Protein AF-A0A818IPM2-F1 (afdb_monomer_lite)

Foldseek 3Di:
DDQCPDPVNVVCVVPDDDLVNDDLVVDQEDEQEFDCFQVLVPVPDDDPRPADTLQGPLLPSVSVLVSVLVSVVVVGDYHYAASSCSNQNPNDHPNARPQAAAEDDYHDPVNPVVNDPPVSCVVVVTDDPVVSSVVSRHPYDDDDPPPD

Radius of gyration: 16.66 Å; chains: 1; bounding box: 41×30×46 Å

Sequence (148 aa):
MNMKTHPLHQLLGAQLKKPDDVDPNKYVIIYYSGGHGAAVDFPKATGLQRGHGAAVDFPKATGLQRIGSSIYQNGGVIAAVCHGPAIFTNLKVNNELLIKRKKVRTFHTSGEKLLMPTDRLKEHNLPFMEDLLRGLGADWQVIALENL

Secondary structure (DSSP, 8-state):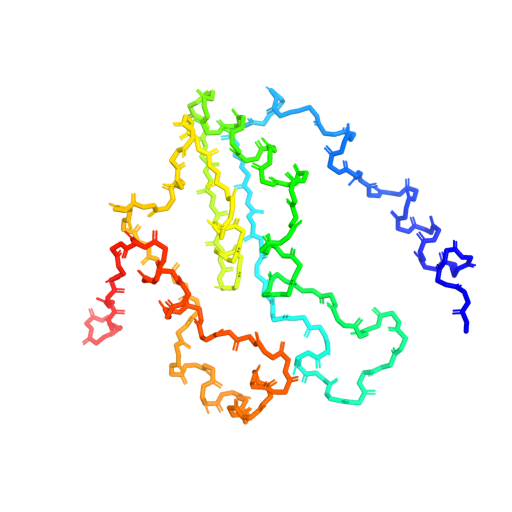
--GGG-HHHHHHHHHSPPGGG--GGG-SEEEE-----HHHH-TT--GGGSS-SHHHHGGG-HHHHHHHHHHHHTT-EEEE-TTGGGGGGT-EETTEETTTT-EE--S-HHHHHHHS-THHHHHTTPPPHHHHHHHTT-EE----STT-

Structure (mmCIF, N/CA/C/O backbone):
data_AF-A0A818IPM2-F1
#
_entry.id   AF-A0A818IPM2-F1
#
loop_
_atom_site.group_PDB
_atom_site.id
_atom_site.type_symbol
_atom_site.label_atom_id
_atom_site.label_alt_id
_atom_site.label_comp_id
_atom_site.label_asym_id
_atom_site.label_entity_id
_atom_site.label_seq_id
_atom_site.pdbx_PDB_ins_code
_atom_site.Cartn_x
_atom_site.Cartn_y
_atom_site.Cartn_z
_atom_site.occupancy
_atom_site.B_iso_or_equiv
_atom_site.auth_seq_id
_atom_site.auth_comp_id
_atom_site.auth_asym_id
_atom_site.auth_atom_id
_atom_site.pdbx_PDB_model_num
ATOM 1 N N . MET A 1 1 ? -2.468 -6.595 -29.739 1.00 61.38 1 MET A N 1
ATOM 2 C CA . MET A 1 1 ? -3.247 -7.680 -29.099 1.00 61.38 1 MET A CA 1
ATOM 3 C C . MET A 1 1 ? -4.282 -7.055 -28.172 1.00 61.38 1 MET A C 1
ATOM 5 O O . MET A 1 1 ? -3.910 -6.174 -27.407 1.00 61.38 1 MET A O 1
ATOM 9 N N . ASN A 1 2 ? -5.558 -7.440 -28.259 1.00 69.88 2 ASN A N 1
ATOM 10 C CA . ASN A 1 2 ? -6.595 -6.934 -27.351 1.00 69.88 2 ASN A CA 1
ATOM 11 C C . ASN A 1 2 ? -6.531 -7.711 -26.024 1.00 69.88 2 ASN A C 1
ATOM 13 O O . ASN A 1 2 ? -6.665 -8.933 -26.014 1.00 69.88 2 ASN A O 1
ATOM 17 N N . MET A 1 3 ? -6.300 -7.012 -24.908 1.00 67.06 3 MET A N 1
ATOM 18 C CA . MET A 1 3 ? -6.127 -7.656 -23.600 1.00 67.06 3 MET A CA 1
ATOM 19 C C . MET A 1 3 ? -7.424 -8.249 -23.047 1.00 67.06 3 MET A C 1
ATOM 21 O O . MET A 1 3 ? -7.374 -9.267 -22.367 1.00 67.06 3 MET A O 1
ATOM 25 N N . LY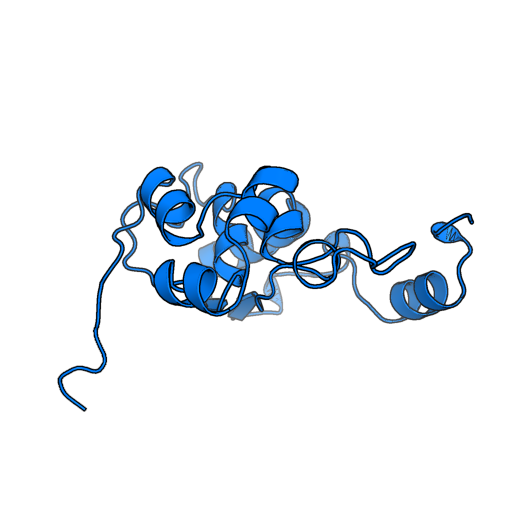S A 1 4 ? -8.588 -7.669 -23.372 1.00 68.31 4 LYS A N 1
ATOM 26 C CA . LYS A 1 4 ? -9.890 -8.152 -22.876 1.00 68.31 4 LYS A CA 1
ATOM 27 C C . LYS A 1 4 ? -10.265 -9.521 -23.448 1.00 68.31 4 LYS A C 1
ATOM 29 O O . LYS A 1 4 ? -11.021 -10.266 -22.836 1.00 68.31 4 LYS A O 1
ATOM 34 N N . THR A 1 5 ? -9.726 -9.853 -24.617 1.00 78.62 5 THR A N 1
ATOM 35 C CA . THR A 1 5 ? -9.954 -11.128 -25.306 1.00 78.62 5 THR A CA 1
ATOM 36 C C . THR A 1 5 ? -8.818 -12.130 -25.090 1.00 78.62 5 THR A C 1
ATOM 38 O O . THR A 1 5 ? -8.835 -13.199 -25.687 1.00 78.62 5 THR A O 1
ATOM 41 N N . HIS A 1 6 ? -7.801 -11.799 -24.286 1.00 82.94 6 HIS A N 1
ATOM 42 C CA . HIS A 1 6 ? -6.686 -12.709 -24.036 1.00 82.94 6 HIS A CA 1
ATOM 43 C C . HIS A 1 6 ? -7.137 -13.875 -23.131 1.00 82.94 6 HIS A C 1
ATOM 45 O O . HIS A 1 6 ? -7.709 -13.602 -22.073 1.00 82.94 6 HIS A O 1
ATOM 51 N N . PRO A 1 7 ? -6.822 -15.149 -23.449 1.00 82.88 7 PRO A N 1
ATOM 52 C CA . PRO A 1 7 ? -7.267 -16.306 -22.661 1.00 82.88 7 PRO A CA 1
ATOM 53 C C . PRO A 1 7 ? -6.917 -16.218 -21.170 1.00 82.88 7 PRO A C 1
ATOM 55 O O . PRO A 1 7 ? -7.768 -16.450 -20.320 1.00 82.88 7 PRO A O 1
ATOM 58 N N . LEU A 1 8 ? -5.694 -15.782 -20.836 1.00 79.81 8 LEU A N 1
ATOM 59 C CA . LEU A 1 8 ? -5.302 -15.526 -19.442 1.00 79.81 8 LEU A CA 1
ATOM 60 C C . LEU A 1 8 ? -6.187 -14.476 -18.746 1.00 79.81 8 LEU A C 1
ATOM 62 O O . LEU A 1 8 ? -6.572 -14.673 -17.601 1.00 79.81 8 LEU A O 1
ATOM 66 N N . HIS A 1 9 ? -6.527 -13.371 -19.418 1.00 78.50 9 HIS A N 1
ATOM 67 C CA . HIS A 1 9 ? -7.373 -12.331 -18.827 1.00 78.50 9 HIS A CA 1
ATOM 68 C C . HIS A 1 9 ? -8.798 -12.842 -18.581 1.00 78.50 9 HIS A C 1
ATOM 70 O O . HIS A 1 9 ? -9.382 -12.542 -17.544 1.00 78.50 9 HIS A O 1
ATOM 76 N N . GLN A 1 10 ? -9.334 -13.655 -19.495 1.00 81.12 10 GLN A N 1
ATOM 77 C CA . GLN A 1 10 ? -10.640 -14.296 -19.325 1.00 81.12 10 GLN A CA 1
ATOM 78 C C . GLN A 1 10 ? -10.628 -15.316 -18.179 1.00 81.12 10 GLN A C 1
ATOM 80 O O . GLN A 1 10 ? -11.536 -15.308 -17.352 1.00 81.12 10 GLN A O 1
ATOM 85 N N . LEU A 1 11 ? -9.577 -16.138 -18.085 1.00 83.25 11 LEU A N 1
ATOM 86 C CA . LEU A 1 11 ? -9.411 -17.118 -17.011 1.00 83.25 11 LEU A CA 1
ATOM 87 C C . LEU A 1 11 ? -9.321 -16.440 -15.637 1.00 83.25 11 LEU A C 1
ATOM 89 O O . LEU A 1 11 ? -10.054 -16.802 -14.721 1.00 83.25 11 LEU A O 1
ATOM 93 N N . LEU A 1 12 ? -8.459 -15.427 -15.503 1.00 81.25 12 LEU A N 1
ATOM 94 C CA . LEU A 1 12 ? -8.309 -14.674 -14.258 1.00 81.25 12 LEU A CA 1
ATOM 95 C C . LEU A 1 12 ? -9.591 -13.913 -13.907 1.00 81.25 12 LEU A C 1
ATOM 97 O O . LEU A 1 12 ? -10.007 -13.926 -12.754 1.00 81.25 12 LEU A O 1
ATOM 101 N N . GLY A 1 13 ? -10.254 -13.301 -14.892 1.00 77.25 13 GLY A N 1
ATOM 102 C CA . GLY A 1 13 ? -11.515 -12.586 -14.688 1.00 77.25 13 GLY A CA 1
ATOM 103 C C . GLY A 1 13 ? -12.679 -13.477 -14.242 1.00 77.25 13 GLY A C 1
ATOM 104 O O . GLY A 1 13 ? -13.621 -12.965 -13.647 1.00 77.25 13 GLY A O 1
ATOM 105 N N . ALA A 1 14 ? -12.614 -14.786 -14.499 1.00 80.56 14 ALA A N 1
ATOM 106 C CA . ALA A 1 14 ? -13.611 -15.752 -14.040 1.00 80.56 14 ALA A CA 1
ATOM 107 C C . ALA A 1 14 ? -13.350 -16.271 -12.614 1.00 80.56 14 ALA A C 1
ATOM 109 O O . ALA A 1 14 ? -14.259 -16.804 -11.984 1.00 80.56 14 ALA A O 1
ATOM 110 N N . GLN A 1 15 ? -12.117 -16.148 -12.111 1.00 84.88 15 GLN A N 1
ATOM 111 C CA . GLN A 1 15 ? -11.694 -16.742 -10.835 1.00 84.88 15 GLN A CA 1
ATOM 112 C C . GLN A 1 15 ? -11.393 -15.705 -9.748 1.00 84.88 15 GLN A C 1
ATOM 114 O O . GLN A 1 15 ? -11.503 -16.002 -8.560 1.00 84.88 15 GLN A O 1
ATOM 119 N N . LEU A 1 16 ? -11.006 -14.489 -10.137 1.00 86.25 16 LEU A N 1
ATOM 120 C CA . LEU A 1 16 ? -10.670 -13.412 -9.216 1.00 86.25 16 LEU A CA 1
ATOM 121 C C . LEU A 1 16 ? -11.868 -12.493 -9.001 1.00 86.25 16 LEU A C 1
ATOM 123 O O . LEU A 1 16 ? -12.529 -12.065 -9.946 1.00 86.25 16 LEU A O 1
ATOM 127 N N . LYS A 1 17 ? -12.097 -12.128 -7.740 1.00 89.06 17 LYS A N 1
ATOM 128 C CA . LYS A 1 17 ? -13.066 -11.090 -7.392 1.00 89.06 17 LYS A CA 1
ATOM 129 C C . LYS A 1 17 ? -12.536 -9.726 -7.803 1.00 89.06 17 LYS A C 1
ATOM 131 O O . LYS A 1 17 ? -11.388 -9.387 -7.502 1.00 89.06 17 LYS A O 1
ATOM 136 N N . LYS A 1 18 ? -13.386 -8.912 -8.424 1.00 90.56 18 LYS A N 1
ATOM 137 C CA . LYS A 1 18 ? -13.127 -7.476 -8.531 1.00 90.56 18 LYS A CA 1
ATOM 138 C C . LYS A 1 18 ? -13.382 -6.836 -7.167 1.00 90.56 18 LYS A C 1
ATOM 140 O O . LYS A 1 18 ? -14.131 -7.394 -6.366 1.00 90.56 18 LYS A O 1
ATOM 145 N N . PRO A 1 19 ? -12.829 -5.643 -6.894 1.00 92.38 19 PRO A N 1
ATOM 146 C CA . PRO A 1 19 ? -13.115 -4.944 -5.646 1.00 92.38 19 PRO A CA 1
ATOM 147 C C . PRO A 1 19 ? -14.616 -4.733 -5.382 1.00 92.38 19 PRO A C 1
ATOM 149 O O . PRO A 1 19 ? -15.038 -4.764 -4.233 1.00 92.38 19 PRO A O 1
ATOM 152 N N . ASP A 1 20 ? -15.427 -4.555 -6.427 1.00 93.94 20 ASP A N 1
ATOM 153 C CA . ASP A 1 20 ? -16.880 -4.383 -6.286 1.00 93.94 20 ASP A CA 1
ATOM 154 C C . ASP A 1 20 ? -17.617 -5.681 -5.894 1.00 93.94 20 ASP A C 1
ATOM 156 O O . ASP A 1 20 ? -18.721 -5.612 -5.365 1.00 93.94 20 ASP A O 1
ATOM 160 N N . ASP A 1 21 ? -16.997 -6.854 -6.076 1.00 94.56 21 ASP A N 1
ATOM 161 C CA . ASP A 1 21 ? -17.569 -8.161 -5.710 1.00 94.56 21 ASP A CA 1
ATOM 162 C C . ASP A 1 21 ? -17.241 -8.568 -4.253 1.00 94.56 21 ASP A C 1
ATOM 164 O O . ASP A 1 21 ? -17.581 -9.668 -3.797 1.00 94.56 21 ASP A O 1
ATOM 168 N N . VAL A 1 22 ? -16.506 -7.723 -3.520 1.00 94.69 22 VAL A N 1
ATOM 169 C CA . VAL A 1 22 ? -16.036 -7.996 -2.157 1.00 94.69 22 VAL A CA 1
ATOM 170 C C . VAL A 1 22 ? -16.903 -7.250 -1.149 1.00 94.69 22 VAL A C 1
ATOM 172 O O . VAL A 1 22 ? -16.927 -6.025 -1.119 1.00 94.69 22 VAL A O 1
ATOM 175 N N . ASP A 1 23 ? -17.559 -8.003 -0.267 1.00 96.75 23 ASP A N 1
ATOM 176 C CA . ASP A 1 23 ? -18.225 -7.460 0.919 1.00 96.75 23 ASP A CA 1
ATOM 177 C C . ASP A 1 23 ? -17.203 -7.317 2.064 1.00 96.75 23 ASP A C 1
ATOM 179 O O . ASP A 1 23 ? -16.762 -8.341 2.602 1.00 96.75 23 ASP A O 1
ATOM 183 N N . PRO A 1 24 ? -16.803 -6.088 2.445 1.00 96.44 24 PRO A N 1
ATOM 184 C CA . PRO A 1 24 ? -15.791 -5.866 3.474 1.00 96.44 24 PRO A CA 1
ATOM 185 C C . PRO A 1 24 ? -16.229 -6.353 4.861 1.00 96.44 24 PRO A C 1
ATOM 187 O O . PRO A 1 24 ? -15.370 -6.695 5.667 1.00 96.44 24 PRO A O 1
ATOM 190 N N . ASN A 1 25 ? -17.534 -6.468 5.138 1.00 96.62 25 ASN A N 1
ATOM 191 C CA . ASN A 1 25 ? -18.032 -6.907 6.448 1.00 96.62 25 ASN A CA 1
ATOM 192 C C . ASN A 1 25 ? -17.741 -8.386 6.738 1.00 96.62 25 ASN A C 1
ATOM 194 O O . ASN A 1 25 ? -17.855 -8.832 7.877 1.00 96.62 25 ASN A O 1
ATOM 198 N N . LYS A 1 26 ? -17.347 -9.157 5.719 1.00 97.75 26 LYS A N 1
ATOM 199 C CA . LYS A 1 26 ? -16.949 -10.565 5.862 1.00 97.75 26 LYS A CA 1
ATOM 200 C C . LYS A 1 26 ? -15.496 -10.742 6.300 1.00 97.75 26 LYS A C 1
ATOM 202 O O . LYS A 1 26 ? -15.063 -11.875 6.497 1.00 97.75 26 LYS A O 1
ATOM 207 N N . TYR A 1 27 ? -14.738 -9.654 6.423 1.00 97.12 27 TYR A N 1
ATOM 208 C CA . TYR A 1 27 ? -13.307 -9.691 6.687 1.00 97.12 27 TYR A CA 1
ATOM 209 C C . TYR A 1 27 ? -12.957 -8.811 7.883 1.00 97.12 27 TYR A C 1
ATOM 211 O O . TYR A 1 27 ? -13.388 -7.669 7.989 1.00 97.12 27 TYR A O 1
ATOM 219 N N . VAL A 1 28 ? -12.110 -9.338 8.762 1.00 97.56 28 VAL A N 1
ATOM 220 C CA . VAL A 1 28 ? -11.526 -8.588 9.888 1.00 97.56 28 VAL A CA 1
ATOM 221 C C . VAL A 1 28 ? -10.100 -8.122 9.597 1.00 97.56 28 VAL A C 1
ATOM 223 O O . VAL A 1 28 ? -9.539 -7.327 10.346 1.00 97.56 28 VAL A O 1
ATOM 226 N N . ILE A 1 29 ? -9.495 -8.612 8.512 1.00 97.00 29 ILE A N 1
ATOM 227 C CA . ILE A 1 29 ? -8.138 -8.270 8.083 1.00 97.00 29 ILE A CA 1
ATOM 228 C C . ILE A 1 29 ? -8.127 -8.095 6.565 1.00 97.00 29 ILE A C 1
ATOM 230 O O . ILE A 1 29 ? -8.707 -8.905 5.841 1.00 97.00 29 ILE A O 1
ATOM 234 N N . ILE A 1 30 ? -7.399 -7.086 6.088 1.00 96.44 30 ILE A N 1
ATOM 235 C CA . ILE A 1 30 ? -6.925 -7.006 4.703 1.00 96.44 30 ILE A CA 1
ATOM 236 C C . ILE A 1 30 ? -5.398 -6.953 4.677 1.00 96.44 30 ILE A C 1
ATOM 238 O O . ILE A 1 30 ? -4.769 -6.216 5.440 1.00 96.44 30 ILE A O 1
ATOM 242 N N . TYR A 1 31 ? -4.804 -7.754 3.793 1.00 96.19 31 TYR A N 1
ATOM 243 C CA . TYR A 1 31 ? -3.361 -7.852 3.618 1.00 96.19 31 TYR A CA 1
ATOM 244 C C . TYR A 1 31 ? -2.971 -7.413 2.205 1.00 96.19 31 TYR A C 1
ATOM 246 O O . TYR A 1 31 ? -3.288 -8.086 1.225 1.00 96.19 31 TYR A O 1
ATOM 254 N N . TYR A 1 32 ? -2.270 -6.288 2.100 1.00 93.69 32 TYR A N 1
ATOM 255 C CA . TYR A 1 32 ? -1.756 -5.759 0.842 1.00 93.69 32 TYR A CA 1
ATOM 256 C C . TYR A 1 32 ? -0.342 -6.291 0.586 1.00 93.69 32 TYR A C 1
ATOM 258 O O . TYR A 1 32 ? 0.648 -5.792 1.130 1.00 93.69 32 TYR A O 1
ATOM 266 N N . SER A 1 33 ? -0.245 -7.319 -0.255 1.00 90.81 33 SER A N 1
ATOM 267 C CA . SER A 1 33 ? 1.036 -7.841 -0.734 1.00 90.81 33 SER A CA 1
ATOM 268 C C . SER A 1 33 ? 1.744 -6.826 -1.635 1.00 90.81 33 SER A C 1
ATOM 270 O O . SER A 1 33 ? 1.101 -6.148 -2.434 1.00 90.81 33 SER A O 1
ATOM 272 N N . GLY A 1 34 ? 3.067 -6.729 -1.512 1.00 86.25 34 GLY A N 1
ATOM 273 C CA . GLY A 1 34 ? 3.885 -5.833 -2.329 1.00 86.25 34 GLY A CA 1
ATOM 274 C C . GLY A 1 34 ? 4.350 -6.421 -3.662 1.00 86.25 34 GLY A C 1
ATOM 275 O O . GLY A 1 34 ? 3.768 -7.367 -4.183 1.00 86.25 34 GLY A O 1
ATOM 276 N N . GLY A 1 35 ? 5.427 -5.831 -4.185 1.00 83.88 35 GLY A N 1
ATOM 277 C CA . GLY A 1 35 ? 6.000 -6.080 -5.510 1.00 83.88 35 GLY A CA 1
ATOM 278 C C . GLY A 1 35 ? 6.006 -4.793 -6.338 1.00 83.88 35 GLY A C 1
ATOM 279 O O . GLY A 1 35 ? 5.009 -4.070 -6.357 1.00 83.88 35 GLY A O 1
ATOM 280 N N . HIS A 1 36 ? 7.121 -4.481 -6.994 1.00 71.69 36 HIS A N 1
ATOM 281 C CA . HIS A 1 36 ? 7.259 -3.277 -7.821 1.00 71.69 36 HIS A CA 1
ATOM 282 C C . HIS A 1 36 ? 6.337 -3.311 -9.031 1.00 71.69 36 HIS A C 1
ATOM 284 O O . HIS A 1 36 ? 5.687 -2.324 -9.366 1.00 71.69 36 HIS A O 1
ATOM 290 N N . GLY A 1 37 ? 6.239 -4.493 -9.631 1.00 66.19 37 GLY A N 1
ATOM 291 C CA . GLY A 1 37 ? 5.472 -4.755 -10.830 1.00 66.19 37 GLY A CA 1
ATOM 292 C C . GLY A 1 37 ? 6.373 -5.097 -11.995 1.00 66.19 37 GLY A C 1
ATOM 293 O O . GLY A 1 37 ? 7.457 -4.543 -12.155 1.00 66.19 37 GLY A O 1
ATOM 294 N N . ALA A 1 38 ? 5.901 -5.990 -12.859 1.00 57.16 38 ALA A N 1
ATOM 295 C CA . ALA A 1 38 ? 6.764 -6.617 -13.854 1.00 57.16 38 ALA A CA 1
ATOM 296 C C . ALA A 1 38 ? 7.343 -5.640 -14.904 1.00 57.16 38 ALA A C 1
ATOM 298 O O . ALA A 1 38 ? 8.377 -5.946 -15.489 1.00 57.16 38 ALA A O 1
ATOM 299 N N . ALA A 1 39 ? 6.756 -4.450 -15.111 1.00 54.91 39 ALA A N 1
ATOM 300 C CA . ALA A 1 39 ? 7.392 -3.414 -15.945 1.00 54.91 39 ALA A CA 1
ATOM 301 C C . ALA A 1 39 ? 8.600 -2.752 -15.281 1.00 54.91 39 ALA A C 1
ATOM 303 O O . ALA A 1 39 ? 9.520 -2.360 -15.990 1.00 54.91 39 ALA A O 1
ATOM 304 N N . VAL A 1 40 ? 8.568 -2.605 -13.957 1.00 66.06 40 VAL A N 1
ATOM 305 C CA . VAL A 1 40 ? 9.645 -1.978 -13.191 1.00 66.06 40 VAL A CA 1
ATOM 306 C C . VAL A 1 40 ? 10.809 -2.964 -13.081 1.00 66.06 40 VAL A C 1
ATOM 308 O O . VAL A 1 40 ? 11.949 -2.601 -13.361 1.00 66.06 40 VAL A O 1
ATOM 311 N N . ASP A 1 41 ? 10.502 -4.233 -12.794 1.00 64.31 41 ASP A N 1
ATOM 312 C CA . ASP A 1 41 ? 11.494 -5.297 -12.586 1.00 64.31 41 ASP A CA 1
ATOM 313 C C . ASP A 1 41 ? 12.128 -5.807 -13.891 1.00 64.31 41 ASP A C 1
ATOM 315 O O . ASP A 1 41 ? 13.313 -6.144 -13.933 1.00 64.31 41 ASP A O 1
ATOM 319 N N . PHE A 1 42 ? 11.359 -5.853 -14.985 1.00 63.88 42 PHE A N 1
ATOM 320 C CA . PHE A 1 42 ? 11.802 -6.417 -16.259 1.00 63.88 42 PHE A CA 1
ATOM 321 C C . PHE A 1 42 ? 11.652 -5.387 -17.389 1.00 63.88 42 PHE A C 1
ATOM 323 O O . PHE A 1 42 ? 10.594 -5.289 -18.010 1.00 63.88 42 PHE A O 1
ATOM 330 N N . PRO A 1 43 ? 12.718 -4.665 -17.775 1.00 62.38 43 PRO A N 1
ATOM 331 C CA . PRO A 1 43 ? 12.629 -3.582 -18.765 1.00 62.38 43 PRO A CA 1
ATOM 332 C C . PRO A 1 43 ? 12.262 -4.054 -20.182 1.00 62.38 43 PRO A C 1
ATOM 334 O O . PRO A 1 43 ? 11.813 -3.271 -21.022 1.00 62.38 43 PRO A O 1
ATOM 337 N N . LYS A 1 44 ? 12.430 -5.354 -20.454 1.00 67.12 44 LYS A N 1
ATOM 338 C CA . LYS A 1 44 ? 12.003 -6.015 -21.695 1.00 67.12 44 LYS A CA 1
ATOM 339 C C . LYS A 1 44 ? 10.618 -6.660 -21.595 1.00 67.12 44 LYS A C 1
ATOM 341 O O . LYS A 1 44 ? 10.174 -7.245 -22.581 1.00 67.12 44 LYS A O 1
ATOM 346 N N . ALA A 1 45 ? 9.935 -6.569 -20.450 1.00 59.44 45 ALA A N 1
ATOM 347 C CA . ALA A 1 45 ? 8.552 -7.013 -20.338 1.00 59.44 45 ALA A CA 1
ATOM 348 C C . ALA A 1 45 ? 7.725 -6.327 -21.426 1.00 59.44 45 ALA A C 1
ATOM 350 O O . ALA A 1 45 ? 7.886 -5.136 -21.695 1.00 59.44 45 ALA A O 1
ATOM 351 N N . THR A 1 46 ? 6.845 -7.080 -22.074 1.00 56.06 46 THR A N 1
ATOM 352 C CA . THR A 1 46 ? 5.896 -6.590 -23.083 1.00 56.06 46 THR A CA 1
ATOM 353 C C . THR A 1 46 ? 4.526 -7.222 -22.828 1.00 56.06 46 THR A C 1
ATOM 355 O O . THR A 1 46 ? 4.407 -8.203 -22.093 1.00 56.06 46 THR A O 1
ATOM 358 N N . GLY A 1 47 ? 3.457 -6.643 -23.382 1.00 59.38 47 GLY A N 1
ATOM 359 C CA . GLY A 1 47 ? 2.100 -7.179 -23.212 1.00 59.38 47 GLY A CA 1
ATOM 360 C C . GLY A 1 47 ? 1.625 -7.189 -21.752 1.00 59.38 47 GLY A C 1
ATOM 361 O O . GLY A 1 47 ? 1.827 -6.214 -21.035 1.00 59.38 47 GLY A O 1
ATOM 362 N N . LEU A 1 48 ? 1.003 -8.290 -21.310 1.00 50.03 48 LEU A N 1
ATOM 363 C CA . LEU A 1 48 ? 0.400 -8.456 -19.971 1.00 50.03 48 LEU A CA 1
ATOM 364 C C . LEU A 1 48 ? 1.380 -8.255 -18.800 1.00 50.03 48 LEU A C 1
ATOM 366 O O . LEU A 1 48 ? 0.953 -7.972 -17.686 1.00 50.03 48 LEU A O 1
ATOM 370 N N . GLN A 1 49 ? 2.683 -8.384 -19.053 1.00 53.09 49 GLN A N 1
ATOM 371 C CA . GLN A 1 49 ? 3.741 -8.196 -18.059 1.00 53.09 49 GLN A CA 1
ATOM 372 C C . GLN A 1 49 ? 4.098 -6.714 -17.860 1.00 53.09 49 GLN A C 1
ATOM 374 O O . GLN A 1 49 ? 4.732 -6.358 -16.871 1.00 53.09 49 GLN A O 1
ATOM 379 N N . ARG A 1 50 ? 3.711 -5.818 -18.780 1.00 53.91 50 ARG A N 1
ATOM 380 C CA . ARG A 1 50 ? 3.980 -4.387 -18.614 1.00 53.91 50 ARG A CA 1
ATOM 381 C C . ARG A 1 50 ? 2.984 -3.771 -17.637 1.00 53.91 50 ARG A C 1
ATOM 383 O O . ARG A 1 50 ? 1.822 -3.577 -17.972 1.00 53.91 50 ARG A O 1
ATOM 390 N N . GLY A 1 51 ? 3.476 -3.381 -16.468 1.00 55.34 51 GLY A N 1
ATOM 391 C CA . GLY A 1 51 ? 2.940 -2.219 -15.756 1.00 55.34 51 GLY A CA 1
ATOM 392 C C . GLY A 1 51 ? 2.071 -2.509 -14.548 1.00 55.34 51 GLY A C 1
ATOM 393 O O . GLY A 1 51 ? 1.632 -1.549 -13.937 1.00 55.34 51 GLY A O 1
ATOM 394 N N . HIS A 1 52 ? 1.853 -3.775 -14.190 1.00 63.81 52 HIS A N 1
ATOM 395 C CA . HIS A 1 52 ? 1.044 -4.121 -13.022 1.00 63.81 52 HIS A CA 1
ATOM 396 C C . HIS A 1 52 ? 1.928 -4.534 -11.846 1.00 63.81 52 HIS A C 1
ATOM 398 O O . HIS A 1 52 ? 2.842 -5.347 -12.015 1.00 63.81 52 HIS A O 1
ATOM 404 N N . GLY A 1 53 ? 1.651 -3.976 -10.672 1.00 75.38 53 GLY A N 1
ATOM 405 C CA . GLY A 1 53 ? 2.391 -4.174 -9.429 1.00 75.38 53 GLY A CA 1
ATOM 406 C C . GLY A 1 53 ? 1.930 -3.223 -8.337 1.00 75.38 53 GLY A C 1
ATOM 407 O O . GLY A 1 53 ? 1.370 -2.167 -8.620 1.00 75.38 53 GLY A O 1
ATOM 408 N N . ALA A 1 54 ? 2.187 -3.572 -7.076 1.00 79.75 54 ALA A N 1
ATOM 409 C CA . ALA A 1 54 ? 1.736 -2.778 -5.936 1.00 79.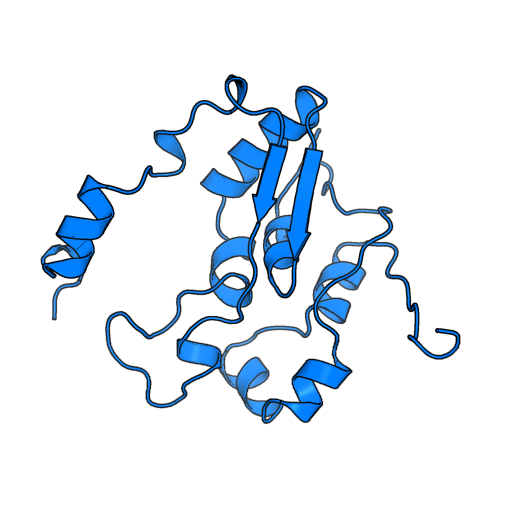75 54 ALA A CA 1
ATOM 410 C C . ALA A 1 54 ? 2.257 -1.333 -5.994 1.00 79.75 54 ALA A C 1
ATOM 412 O O . ALA A 1 54 ? 1.486 -0.405 -5.761 1.00 79.75 54 ALA A O 1
ATOM 413 N N . ALA A 1 55 ? 3.522 -1.126 -6.377 1.00 78.38 55 ALA A N 1
ATOM 414 C CA . ALA A 1 55 ? 4.099 0.217 -6.490 1.00 78.38 55 ALA A CA 1
ATOM 415 C C . ALA A 1 55 ? 3.416 1.087 -7.566 1.00 78.38 55 ALA A C 1
ATOM 417 O O . ALA A 1 55 ? 3.372 2.308 -7.428 1.00 78.38 55 ALA A O 1
ATOM 418 N N . VAL A 1 56 ? 2.860 0.468 -8.614 1.00 84.12 56 VAL A N 1
ATOM 419 C CA . VAL A 1 56 ? 2.245 1.165 -9.756 1.00 84.12 56 VAL A CA 1
ATOM 420 C C . VAL A 1 56 ? 0.734 1.332 -9.579 1.00 84.12 56 VAL A C 1
ATOM 422 O O . VAL A 1 56 ? 0.196 2.423 -9.781 1.00 84.12 56 VAL A O 1
ATOM 425 N N . ASP A 1 57 ? 0.043 0.262 -9.191 1.00 87.00 57 ASP A N 1
ATOM 426 C CA . ASP A 1 57 ? -1.418 0.189 -9.2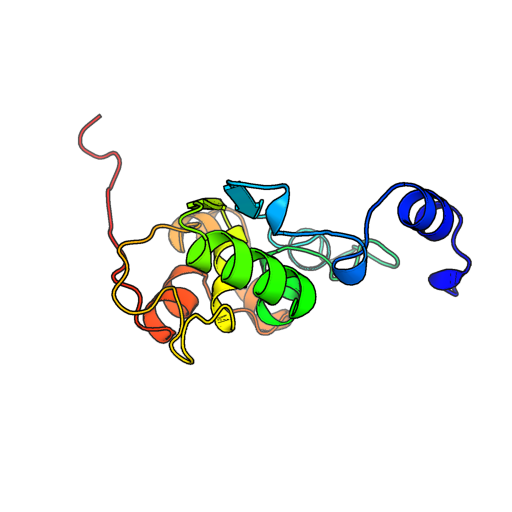23 1.00 87.00 57 ASP A CA 1
ATOM 427 C C . ASP A 1 57 ? -2.062 0.676 -7.923 1.00 87.00 57 ASP A C 1
ATOM 429 O O . ASP A 1 57 ? -3.084 1.370 -7.948 1.00 87.00 57 ASP A O 1
ATOM 433 N N . PHE A 1 58 ? -1.481 0.338 -6.767 1.00 92.00 58 PHE A N 1
ATOM 434 C CA . PHE A 1 58 ? -2.114 0.599 -5.472 1.00 92.00 58 PHE A CA 1
ATOM 435 C C . PHE A 1 58 ? -2.366 2.082 -5.172 1.00 92.00 58 PHE A C 1
ATOM 437 O O . PHE A 1 58 ? -3.426 2.370 -4.602 1.00 92.00 58 PHE A O 1
ATOM 444 N N . PRO A 1 59 ? -1.523 3.044 -5.604 1.00 91.69 59 PRO A N 1
ATOM 445 C CA . PRO A 1 59 ? -1.831 4.461 -5.430 1.00 91.69 59 PRO A CA 1
ATOM 446 C C . PRO A 1 59 ? -3.175 4.880 -6.047 1.00 91.69 59 PRO A C 1
ATOM 448 O O . PRO A 1 59 ? -3.837 5.787 -5.539 1.00 91.69 59 PRO A O 1
ATOM 451 N N . LYS A 1 60 ? -3.618 4.192 -7.110 1.00 91.50 60 LYS A N 1
ATOM 452 C CA . LYS A 1 60 ? -4.852 4.485 -7.861 1.00 91.50 60 LYS A CA 1
ATOM 453 C C . LYS A 1 60 ? -5.963 3.450 -7.641 1.00 91.50 60 LYS A C 1
ATOM 455 O O . LYS A 1 60 ? -7.044 3.594 -8.209 1.00 91.50 60 LYS A O 1
ATOM 460 N N . ALA A 1 61 ? -5.734 2.425 -6.819 1.00 92.94 61 ALA A N 1
ATOM 461 C CA . ALA A 1 61 ? -6.661 1.315 -6.607 1.00 92.94 61 ALA A CA 1
ATOM 462 C C . ALA A 1 61 ? -7.831 1.686 -5.670 1.00 92.94 61 ALA A C 1
ATOM 464 O O . ALA A 1 61 ? -7.985 1.122 -4.587 1.00 92.94 61 ALA A O 1
ATOM 465 N N . THR A 1 62 ? -8.679 2.631 -6.085 1.00 95.12 62 THR A N 1
ATOM 466 C CA . THR A 1 62 ? -9.770 3.200 -5.268 1.00 95.12 62 THR A CA 1
ATOM 467 C C . THR A 1 62 ? -10.733 2.152 -4.706 1.00 95.12 62 THR A C 1
ATOM 469 O O . THR A 1 62 ? -11.138 2.251 -3.550 1.00 95.12 62 THR A O 1
ATOM 472 N N . GLY A 1 63 ? -11.053 1.104 -5.473 1.00 95.50 63 GLY A N 1
ATOM 473 C CA . GLY A 1 63 ? -11.882 -0.006 -4.995 1.00 95.50 63 GLY A CA 1
ATOM 474 C C . GLY A 1 63 ? -11.245 -0.761 -3.822 1.00 95.50 63 GLY A C 1
ATOM 475 O O . GLY A 1 63 ? -11.902 -1.008 -2.813 1.00 95.50 63 GLY A O 1
ATOM 476 N N . LEU A 1 64 ? -9.944 -1.062 -3.911 1.00 96.12 64 LEU A N 1
ATOM 477 C CA . LEU A 1 64 ? -9.196 -1.721 -2.834 1.00 96.12 64 LEU A CA 1
ATOM 478 C C . LEU A 1 64 ? -9.012 -0.806 -1.618 1.00 96.12 64 LEU A C 1
ATOM 480 O O . LEU A 1 64 ? -9.088 -1.275 -0.483 1.00 96.12 64 LEU A O 1
ATOM 484 N N . GLN A 1 65 ? -8.810 0.494 -1.843 1.00 97.31 65 GLN A N 1
ATOM 485 C CA . GLN A 1 65 ? -8.730 1.505 -0.785 1.00 97.31 65 GLN A CA 1
ATOM 486 C C . GLN A 1 65 ? -10.057 1.611 -0.016 1.00 97.31 65 GLN A C 1
ATOM 488 O O . GLN A 1 65 ? -10.047 1.702 1.210 1.00 97.31 65 GLN A O 1
ATOM 493 N N . ARG A 1 66 ? -11.202 1.539 -0.712 1.00 96.88 66 ARG A N 1
ATOM 494 C CA . ARG A 1 66 ? -12.542 1.544 -0.100 1.00 96.88 66 ARG A CA 1
ATOM 495 C C . ARG A 1 66 ? -12.776 0.319 0.784 1.00 96.88 66 ARG A C 1
ATOM 497 O O . ARG A 1 66 ? -13.272 0.472 1.896 1.00 96.88 66 ARG A O 1
ATOM 504 N N . ILE A 1 67 ? -12.381 -0.871 0.322 1.00 97.50 67 ILE A N 1
ATOM 505 C CA . ILE A 1 67 ? -12.458 -2.103 1.126 1.00 97.50 67 ILE A CA 1
ATOM 506 C C . ILE A 1 67 ? -11.627 -1.952 2.404 1.00 97.50 67 ILE A C 1
ATOM 508 O O . ILE A 1 67 ? -12.134 -2.197 3.495 1.00 97.50 67 ILE A O 1
ATOM 512 N N . GLY A 1 68 ? -10.374 -1.497 2.286 1.00 97.31 68 GLY A N 1
ATOM 513 C CA . GLY A 1 68 ? -9.503 -1.303 3.446 1.00 97.31 68 GLY A CA 1
ATOM 514 C C . GLY A 1 68 ? -10.040 -0.268 4.432 1.00 97.31 68 GLY A C 1
ATOM 515 O O . GLY A 1 68 ? -10.038 -0.517 5.635 1.00 97.31 68 GLY A O 1
ATOM 516 N N . SER A 1 69 ? -10.562 0.856 3.931 1.00 97.56 69 SER A N 1
ATOM 517 C CA . SER A 1 69 ? -11.217 1.881 4.753 1.00 97.56 69 SER A CA 1
ATOM 518 C C . SER A 1 69 ? -12.380 1.300 5.565 1.00 97.56 69 SER A C 1
ATOM 520 O O . SER A 1 69 ? -12.422 1.477 6.781 1.00 97.56 69 SER A O 1
ATOM 522 N N . SER A 1 70 ? -13.259 0.525 4.919 1.00 97.81 70 SER A N 1
ATOM 523 C CA . SER A 1 70 ? -14.402 -0.112 5.580 1.00 97.81 70 SER A CA 1
ATOM 524 C C . SER A 1 70 ? -13.976 -1.136 6.636 1.00 97.81 70 SER A C 1
ATOM 526 O O . SER A 1 70 ? -14.487 -1.096 7.753 1.00 97.81 70 SER A O 1
ATOM 528 N N . ILE A 1 71 ? -13.004 -2.005 6.332 1.00 97.94 71 ILE A N 1
ATOM 529 C CA . ILE A 1 71 ? -12.481 -2.984 7.302 1.00 97.94 71 ILE A CA 1
ATOM 530 C C . ILE A 1 71 ? -11.893 -2.269 8.523 1.00 97.94 71 ILE A C 1
ATOM 532 O O . ILE A 1 71 ? -12.180 -2.653 9.654 1.00 97.94 71 ILE A O 1
ATOM 536 N N . TYR A 1 72 ? -11.114 -1.203 8.317 1.00 97.19 72 TYR A N 1
ATOM 537 C CA . TYR A 1 72 ? -10.524 -0.438 9.418 1.00 97.19 72 TYR A CA 1
ATOM 538 C C . TYR A 1 72 ? -11.580 0.275 10.273 1.00 97.19 72 TYR A C 1
ATOM 540 O O . TYR A 1 72 ? -11.492 0.260 11.498 1.00 97.19 72 TYR A O 1
ATOM 548 N N . GLN A 1 73 ? -12.599 0.875 9.646 1.00 96.94 73 GLN A N 1
ATOM 549 C CA . GLN A 1 73 ? -13.713 1.517 10.358 1.00 96.94 73 GLN A CA 1
ATOM 550 C C . GLN A 1 73 ? -14.509 0.525 11.216 1.00 96.94 73 GLN A C 1
ATOM 552 O O . GLN A 1 73 ? -14.988 0.898 12.283 1.00 96.94 73 GLN A O 1
ATOM 557 N N . ASN A 1 74 ? -14.576 -0.741 10.800 1.00 96.75 74 ASN A N 1
ATOM 558 C CA . ASN A 1 74 ? -15.209 -1.825 11.550 1.00 96.75 74 ASN A CA 1
ATOM 559 C C . ASN A 1 74 ? -14.311 -2.420 12.657 1.00 96.75 74 ASN A C 1
ATOM 561 O O . ASN A 1 74 ? -14.634 -3.466 13.216 1.00 96.75 74 ASN A O 1
ATOM 565 N N . GLY A 1 75 ? -13.174 -1.791 12.974 1.00 96.94 75 GLY A N 1
ATOM 566 C CA . GLY A 1 75 ? -12.228 -2.276 13.985 1.00 96.94 75 GLY A CA 1
ATOM 567 C C . GLY A 1 75 ? -11.298 -3.392 13.498 1.00 96.94 75 GLY A C 1
ATOM 568 O O . GLY A 1 75 ? -10.603 -4.005 14.306 1.00 96.94 75 GLY A O 1
ATOM 569 N N . GLY A 1 76 ? -11.274 -3.663 12.192 1.00 97.31 76 GLY A N 1
ATOM 570 C CA . GLY A 1 76 ? -10.365 -4.619 11.573 1.00 97.31 76 GLY A CA 1
ATOM 571 C C . GLY A 1 76 ? -8.941 -4.086 11.391 1.00 97.31 76 GLY A C 1
ATOM 572 O O . GLY A 1 76 ? -8.627 -2.921 11.645 1.00 97.31 76 GLY A O 1
ATOM 573 N N . VAL A 1 77 ? -8.054 -4.958 10.912 1.00 96.69 77 VAL A N 1
ATOM 574 C CA . VAL A 1 77 ? -6.622 -4.675 10.747 1.00 96.69 77 VAL A CA 1
ATOM 575 C C . VAL A 1 77 ? -6.261 -4.520 9.273 1.00 96.69 77 VAL A C 1
ATOM 577 O O . VAL A 1 77 ? -6.681 -5.301 8.419 1.00 96.69 77 VAL A O 1
ATOM 580 N N . ILE A 1 78 ? -5.412 -3.535 8.980 1.00 96.69 78 ILE A N 1
ATOM 581 C CA . ILE A 1 78 ? -4.742 -3.412 7.686 1.00 96.69 78 ILE A CA 1
ATOM 582 C C . ILE A 1 78 ? -3.274 -3.784 7.853 1.00 96.69 78 ILE A C 1
ATOM 584 O O . ILE A 1 78 ? -2.567 -3.186 8.663 1.00 96.69 78 ILE A O 1
ATOM 588 N N . ALA A 1 79 ? -2.812 -4.733 7.046 1.00 94.94 79 ALA A N 1
ATOM 589 C CA . ALA A 1 79 ? -1.413 -5.117 6.945 1.00 94.94 79 ALA A CA 1
ATOM 590 C C . ALA A 1 79 ? -0.902 -4.885 5.518 1.00 94.94 79 ALA A C 1
ATOM 592 O O . ALA A 1 79 ? -1.644 -5.034 4.548 1.00 94.94 79 ALA A O 1
ATOM 593 N N . ALA A 1 80 ? 0.369 -4.516 5.384 1.00 93.69 80 ALA A N 1
ATOM 594 C CA . ALA A 1 80 ? 1.004 -4.301 4.090 1.00 93.69 80 ALA A CA 1
ATOM 595 C C . ALA A 1 80 ? 2.502 -4.617 4.166 1.00 93.69 80 ALA A C 1
ATOM 597 O O . ALA A 1 80 ? 3.138 -4.338 5.181 1.00 93.69 80 ALA A O 1
ATOM 598 N N . VAL A 1 81 ? 3.071 -5.182 3.097 1.00 92.75 81 VAL A N 1
ATOM 599 C CA . VAL A 1 81 ? 4.484 -5.604 3.059 1.00 92.75 81 VAL A CA 1
ATOM 600 C C . VAL A 1 81 ? 5.184 -5.138 1.785 1.00 92.75 81 VAL A C 1
ATOM 602 O O . VAL A 1 81 ? 4.553 -5.035 0.735 1.00 92.75 81 VAL A O 1
ATOM 605 N N . CYS A 1 82 ? 6.500 -4.913 1.848 1.00 91.31 82 CYS A N 1
ATOM 606 C CA . CYS A 1 82 ? 7.327 -4.521 0.703 1.00 91.31 82 CYS A CA 1
ATOM 607 C C . CYS A 1 82 ? 6.812 -3.210 0.065 1.00 91.31 82 CYS A C 1
ATOM 609 O O . CYS A 1 82 ? 6.914 -2.169 0.706 1.00 91.31 82 CYS A O 1
ATOM 611 N N . HIS A 1 83 ? 6.229 -3.260 -1.136 1.00 91.88 83 HIS A N 1
ATOM 612 C CA . HIS A 1 83 ? 5.591 -2.123 -1.825 1.00 91.88 83 HIS A CA 1
ATOM 613 C C . HIS A 1 83 ? 4.081 -2.008 -1.570 1.00 91.88 83 HIS A C 1
ATOM 615 O O . HIS A 1 83 ? 3.450 -1.043 -1.989 1.00 91.88 83 HIS A O 1
ATOM 621 N N . GLY A 1 84 ? 3.491 -2.963 -0.846 1.00 91.75 84 GLY A N 1
ATOM 622 C CA . GLY A 1 84 ? 2.084 -2.951 -0.451 1.00 91.75 84 GLY A CA 1
ATOM 623 C C . GLY A 1 84 ? 1.636 -1.657 0.243 1.00 91.75 84 GLY A C 1
ATOM 624 O O . GLY A 1 84 ? 0.515 -1.214 -0.013 1.00 91.75 84 GLY A O 1
ATOM 625 N N . PRO A 1 85 ? 2.486 -0.979 1.046 1.00 94.75 85 PRO A N 1
ATOM 626 C CA . PRO A 1 85 ? 2.154 0.328 1.608 1.00 94.75 85 PRO A CA 1
ATOM 627 C C . PRO A 1 85 ? 1.822 1.428 0.582 1.00 94.75 85 PRO A C 1
ATOM 629 O O . PRO A 1 85 ? 1.254 2.447 0.963 1.00 94.75 85 PRO A O 1
ATOM 632 N N . ALA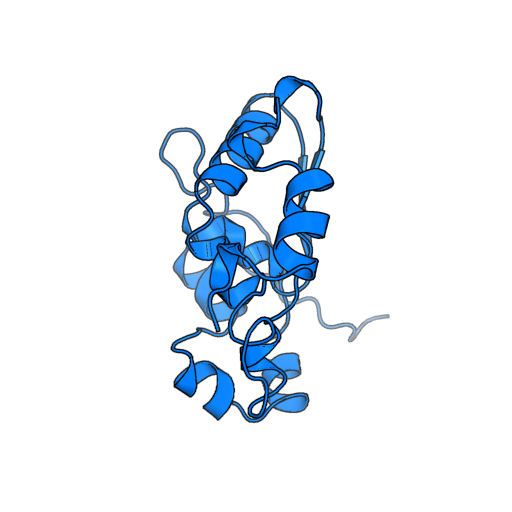 A 1 86 ? 2.086 1.241 -0.717 1.00 93.56 86 ALA A N 1
ATOM 633 C CA . ALA A 1 86 ? 1.668 2.180 -1.763 1.00 93.56 86 ALA A CA 1
ATOM 634 C C . ALA A 1 86 ? 0.138 2.369 -1.826 1.00 93.56 86 ALA A C 1
ATOM 636 O O . ALA A 1 86 ? -0.349 3.385 -2.316 1.00 93.56 86 ALA A O 1
ATOM 637 N N . ILE A 1 87 ? -0.646 1.441 -1.261 1.00 95.69 87 ILE A N 1
ATOM 638 C CA . ILE A 1 87 ? -2.103 1.590 -1.126 1.00 95.69 87 ILE A CA 1
ATOM 639 C C . ILE A 1 87 ? -2.506 2.814 -0.296 1.00 95.69 87 ILE A C 1
ATOM 641 O O . ILE A 1 87 ? -3.580 3.383 -0.502 1.00 95.69 87 ILE A O 1
ATOM 645 N N . PHE A 1 88 ? -1.643 3.260 0.619 1.00 95.69 88 PHE A N 1
ATOM 646 C CA . PHE A 1 88 ? -1.948 4.348 1.540 1.00 95.69 88 PHE A CA 1
ATOM 647 C C . PHE A 1 88 ? -1.919 5.741 0.902 1.00 95.69 88 PHE A C 1
ATOM 649 O O . PHE A 1 88 ? -2.348 6.690 1.553 1.00 95.69 88 PHE A O 1
ATOM 656 N N . THR A 1 89 ? -1.503 5.883 -0.364 1.00 94.06 89 THR A N 1
ATOM 657 C CA . THR A 1 89 ? -1.514 7.172 -1.082 1.00 94.06 89 THR A CA 1
ATOM 658 C C . THR A 1 89 ? -2.887 7.838 -1.083 1.00 94.06 89 THR A C 1
ATOM 660 O O . THR A 1 89 ? -2.976 9.063 -1.036 1.00 94.06 89 THR A O 1
ATOM 663 N N . ASN A 1 90 ? -3.965 7.050 -1.106 1.00 94.62 90 ASN A N 1
ATOM 664 C CA . ASN A 1 90 ? -5.326 7.581 -1.061 1.00 94.62 90 ASN A CA 1
ATOM 665 C C . ASN A 1 90 ? -6.285 6.755 -0.181 1.00 94.62 90 ASN A C 1
ATOM 667 O O . ASN A 1 90 ? -7.496 6.975 -0.196 1.00 94.62 90 ASN A O 1
ATOM 671 N N . LEU A 1 91 ? -5.763 5.838 0.640 1.00 95.62 91 LEU A N 1
ATOM 672 C CA . LEU A 1 91 ? -6.570 5.144 1.643 1.00 95.62 91 LEU A CA 1
ATOM 673 C C . LEU A 1 91 ? -6.870 6.100 2.805 1.00 95.62 91 LEU A C 1
ATOM 675 O O . LEU A 1 91 ? -5.982 6.473 3.577 1.00 95.62 91 LEU A O 1
ATOM 679 N N . LYS A 1 92 ? -8.138 6.501 2.913 1.00 96.06 92 LYS A N 1
ATOM 680 C CA . LYS A 1 92 ? -8.625 7.476 3.894 1.00 96.06 92 LYS A CA 1
ATOM 681 C C . LYS A 1 92 ? -9.661 6.872 4.828 1.00 96.06 92 LYS A C 1
ATOM 683 O O . LYS A 1 92 ? -10.441 6.017 4.418 1.00 96.06 92 LYS A O 1
ATOM 688 N N . VAL A 1 93 ? -9.705 7.374 6.055 1.00 94.38 93 VAL A N 1
ATOM 689 C CA . VAL A 1 93 ? -10.767 7.131 7.038 1.00 94.38 93 VAL A CA 1
ATOM 690 C C . VAL A 1 93 ? -11.176 8.490 7.592 1.00 94.38 93 VAL A C 1
ATOM 692 O O . VAL A 1 93 ? -10.315 9.295 7.938 1.00 94.38 93 VAL A O 1
ATOM 695 N N . ASN A 1 94 ? -12.480 8.774 7.632 1.00 92.75 94 ASN A N 1
ATOM 696 C CA . ASN A 1 94 ? -13.020 10.066 8.085 1.00 92.75 94 ASN A CA 1
ATOM 697 C C . ASN A 1 94 ? -12.362 11.270 7.375 1.00 92.75 94 ASN A C 1
ATOM 699 O O . ASN A 1 94 ? -12.007 12.264 8.000 1.00 92.75 94 ASN A O 1
ATOM 703 N N . ASN A 1 95 ? -12.164 11.149 6.057 1.00 92.69 95 ASN A N 1
ATOM 704 C CA . ASN A 1 95 ? -11.501 12.126 5.183 1.00 92.69 95 ASN A CA 1
ATOM 705 C C . ASN A 1 95 ? -10.019 12.433 5.490 1.00 92.69 95 ASN A C 1
ATOM 707 O O . ASN A 1 95 ? 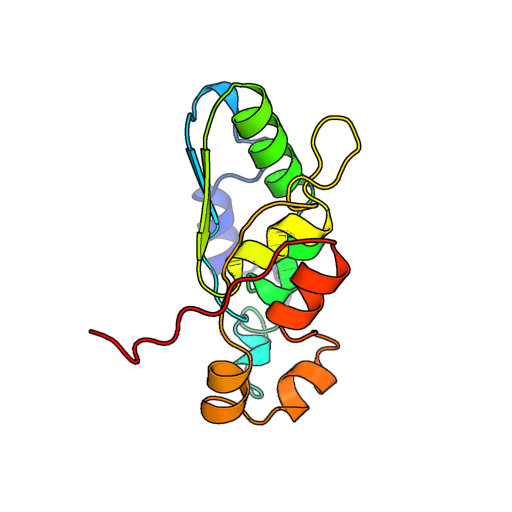-9.423 13.251 4.788 1.00 92.69 95 ASN A O 1
ATOM 711 N N . GLU A 1 96 ? -9.382 11.748 6.441 1.00 95.81 96 GLU A N 1
ATOM 712 C CA . GLU A 1 96 ? -7.940 11.838 6.692 1.00 95.81 96 GLU A CA 1
ATOM 713 C C . GLU A 1 96 ? -7.217 10.617 6.106 1.00 95.81 96 GLU A C 1
ATOM 715 O O . GLU A 1 96 ? -7.747 9.505 6.108 1.00 95.81 96 GLU A O 1
ATOM 720 N N . LEU A 1 97 ? -6.001 10.810 5.580 1.00 96.81 97 LEU A N 1
ATOM 721 C CA . LEU A 1 97 ? -5.150 9.692 5.164 1.00 96.81 97 LEU A CA 1
ATOM 722 C C . LEU A 1 97 ? -4.880 8.788 6.362 1.00 96.81 97 LEU A C 1
ATOM 724 O O . LEU A 1 97 ? -4.368 9.246 7.383 1.00 96.81 97 LEU A O 1
ATOM 728 N N . LEU A 1 98 ? -5.171 7.496 6.217 1.00 96.00 98 LEU A N 1
ATOM 729 C CA . LEU A 1 98 ? -5.078 6.557 7.331 1.00 96.00 98 LEU A CA 1
ATOM 730 C C . LEU A 1 98 ? -3.648 6.436 7.878 1.00 96.00 98 LEU A C 1
ATOM 732 O O . LEU A 1 98 ? -3.451 6.228 9.073 1.00 96.00 98 LEU A O 1
ATOM 736 N N . ILE A 1 99 ? -2.655 6.568 6.998 1.00 95.25 99 ILE A N 1
ATOM 737 C CA . ILE A 1 99 ? -1.239 6.424 7.342 1.00 95.25 99 ILE A CA 1
ATOM 738 C C . ILE A 1 99 ? -0.648 7.656 8.039 1.00 95.25 99 ILE A C 1
ATOM 740 O O . ILE A 1 99 ? 0.437 7.585 8.619 1.00 95.25 99 ILE A O 1
ATOM 744 N N . LYS A 1 100 ? -1.347 8.794 8.009 1.00 95.44 100 LYS A N 1
ATOM 745 C CA . LYS A 1 100 ? -0.849 10.037 8.591 1.00 95.44 100 LYS A CA 1
ATOM 746 C C . LYS A 1 100 ? -0.631 9.860 10.095 1.00 95.44 100 LYS A C 1
ATOM 748 O O . LYS A 1 100 ? -1.512 9.393 10.815 1.00 95.44 100 LYS A O 1
ATOM 753 N N . ARG A 1 101 ? 0.556 10.251 10.570 1.00 93.75 101 ARG A N 1
ATOM 754 C CA . ARG A 1 101 ? 1.040 10.110 11.956 1.00 93.75 101 ARG A CA 1
ATOM 755 C C . ARG A 1 101 ? 1.111 8.661 12.462 1.00 93.75 101 ARG A C 1
ATOM 757 O O . ARG A 1 101 ? 1.232 8.444 13.665 1.00 93.75 101 ARG A O 1
ATOM 764 N N . LYS A 1 102 ? 1.025 7.656 11.583 1.00 92.44 102 LYS A N 1
ATOM 765 C CA . LYS A 1 102 ? 1.199 6.246 11.957 1.00 92.44 102 LYS A CA 1
ATOM 766 C C . LYS A 1 102 ? 2.660 5.843 11.826 1.00 92.44 102 LYS A C 1
ATOM 768 O O . LYS A 1 102 ? 3.321 6.227 10.864 1.00 92.44 102 LYS A O 1
ATOM 773 N N . LYS A 1 103 ? 3.120 5.015 12.767 1.00 93.31 103 LYS A N 1
ATOM 774 C CA . LYS A 1 103 ? 4.430 4.366 12.695 1.00 93.31 103 LYS A CA 1
ATOM 775 C C . LYS A 1 103 ? 4.391 3.236 11.679 1.00 93.31 103 LYS A C 1
ATOM 777 O O . LYS A 1 103 ? 3.607 2.305 11.849 1.00 93.31 103 LYS A O 1
ATOM 782 N N . VAL A 1 104 ? 5.214 3.316 10.637 1.00 90.38 104 VAL A N 1
ATOM 783 C CA . VAL A 1 104 ? 5.202 2.339 9.536 1.00 90.38 104 VAL A CA 1
ATOM 784 C C . VAL A 1 104 ? 6.601 1.961 9.061 1.00 90.38 104 VAL A C 1
ATOM 786 O O . VAL A 1 104 ? 7.571 2.699 9.244 1.00 90.38 104 VAL A O 1
ATOM 789 N N . ARG A 1 105 ? 6.674 0.802 8.400 1.00 88.81 105 ARG A N 1
ATOM 790 C CA . ARG A 1 105 ? 7.810 0.350 7.592 1.00 88.81 105 ARG A CA 1
ATOM 791 C C . ARG A 1 105 ? 7.358 0.041 6.174 1.00 88.81 105 ARG A C 1
ATOM 793 O O . ARG A 1 105 ? 6.176 -0.167 5.916 1.00 88.81 105 ARG A O 1
ATOM 800 N N . THR A 1 106 ? 8.323 -0.000 5.270 1.00 90.12 106 THR A N 1
ATOM 801 C CA . THR A 1 106 ? 8.134 -0.329 3.858 1.00 90.12 106 THR A CA 1
ATOM 802 C C . THR A 1 106 ? 9.448 -0.855 3.287 1.00 90.12 106 THR A C 1
ATOM 804 O O . THR A 1 106 ? 10.449 -0.896 4.005 1.00 90.12 106 THR A O 1
ATOM 807 N N . PHE A 1 107 ? 9.455 -1.275 2.023 1.00 89.38 107 PHE A N 1
ATOM 808 C CA . PHE A 1 107 ? 10.695 -1.631 1.339 1.00 89.38 107 PHE A CA 1
ATOM 809 C C . PHE A 1 107 ? 11.721 -0.490 1.401 1.00 89.38 107 PHE A C 1
ATOM 811 O O . PHE A 1 107 ? 11.375 0.672 1.179 1.00 89.38 107 PHE A O 1
ATOM 818 N N . HIS A 1 108 ? 12.963 -0.830 1.748 1.00 88.38 108 HIS A N 1
ATOM 819 C CA . HIS A 1 108 ? 13.998 0.153 2.038 1.00 88.38 108 HIS A CA 1
ATOM 820 C C . HIS A 1 108 ? 14.592 0.765 0.767 1.00 88.38 108 HIS A C 1
ATOM 822 O O . HIS A 1 108 ? 14.901 0.054 -0.190 1.00 88.38 108 HIS A O 1
ATOM 828 N N . THR A 1 109 ? 14.873 2.069 0.811 1.00 88.50 109 THR A N 1
ATOM 829 C CA . THR A 1 109 ? 15.550 2.795 -0.280 1.00 88.50 109 THR A CA 1
ATOM 830 C C . THR A 1 109 ? 16.932 2.205 -0.584 1.00 88.50 109 THR A C 1
ATOM 832 O O . THR A 1 109 ? 17.375 2.200 -1.730 1.00 88.50 109 THR A O 1
ATOM 835 N N . SER A 1 110 ? 17.637 1.689 0.429 1.00 87.94 110 SER A N 1
ATOM 836 C CA . SER A 1 110 ? 18.924 1.004 0.245 1.00 87.94 110 SER A CA 1
ATOM 837 C C . SER A 1 110 ? 18.779 -0.314 -0.517 1.00 87.94 110 SER A C 1
ATOM 839 O O . SER A 1 110 ? 19.579 -0.584 -1.409 1.00 87.94 110 SER A O 1
ATOM 841 N N . GLY A 1 111 ? 17.741 -1.098 -0.207 1.00 84.81 111 GLY A N 1
ATOM 842 C CA . GLY A 1 111 ? 17.411 -2.323 -0.935 1.00 84.81 111 GLY A CA 1
ATOM 843 C C . GLY A 1 111 ? 17.106 -2.032 -2.400 1.00 84.81 111 GLY A C 1
ATOM 844 O O . GLY A 1 111 ? 17.633 -2.709 -3.276 1.00 84.81 111 GLY A O 1
ATOM 845 N N . GLU A 1 112 ? 16.350 -0.965 -2.663 1.00 84.94 112 GLU A N 1
ATOM 846 C CA . GLU A 1 112 ? 16.059 -0.503 -4.022 1.00 84.94 112 GLU A CA 1
ATOM 847 C C . GLU A 1 112 ? 17.330 -0.187 -4.815 1.00 84.94 112 GLU A C 1
ATOM 849 O O . GLU A 1 112 ? 17.531 -0.692 -5.915 1.00 84.94 112 GLU A O 1
ATOM 854 N N . LYS A 1 113 ? 18.224 0.613 -4.222 1.00 85.06 113 LYS A N 1
ATOM 855 C CA . LYS A 1 113 ? 19.495 1.023 -4.836 1.00 85.06 113 LYS A CA 1
ATOM 856 C C . LYS A 1 113 ? 20.443 -0.147 -5.094 1.00 85.06 113 LYS A C 1
ATOM 858 O O . LYS A 1 113 ? 21.246 -0.074 -6.018 1.00 85.06 113 LYS A O 1
ATOM 863 N N . LEU A 1 114 ? 20.395 -1.177 -4.248 1.00 84.50 114 LEU A N 1
ATOM 864 C CA . LEU A 1 114 ? 21.254 -2.354 -4.356 1.00 84.50 114 LEU A CA 1
ATOM 865 C C . LEU A 1 114 ? 20.757 -3.326 -5.428 1.00 84.50 114 LEU A C 1
ATOM 867 O O . LEU A 1 114 ? 21.557 -3.890 -6.169 1.00 84.50 114 LEU A O 1
ATOM 871 N N . LEU A 1 115 ? 19.447 -3.555 -5.473 1.00 79.56 115 LEU A N 1
ATOM 872 C CA . LEU A 1 115 ? 18.854 -4.598 -6.306 1.00 79.56 115 LEU A CA 1
ATOM 873 C C . LEU A 1 115 ? 18.545 -4.113 -7.723 1.00 79.56 115 LEU A C 1
ATOM 875 O O . LEU A 1 115 ? 18.414 -4.941 -8.624 1.00 79.56 115 LEU A O 1
ATOM 879 N N . MET A 1 116 ? 18.425 -2.797 -7.939 1.00 72.00 116 MET A N 1
ATOM 880 C CA . MET A 1 116 ? 18.012 -2.234 -9.222 1.00 72.00 116 MET A CA 1
ATOM 881 C C . MET A 1 116 ? 18.745 -0.925 -9.560 1.00 72.00 116 MET A C 1
ATOM 883 O O . MET A 1 116 ? 19.023 -0.114 -8.675 1.00 72.00 116 MET A O 1
ATOM 887 N N . PRO A 1 117 ? 19.017 -0.651 -10.854 1.00 68.88 117 PRO A N 1
ATOM 888 C CA . PRO A 1 117 ? 19.460 0.670 -11.283 1.00 68.88 117 PRO A CA 1
ATOM 889 C C . PRO A 1 117 ? 18.392 1.711 -10.932 1.00 68.88 117 PRO A C 1
ATOM 891 O O . PRO A 1 117 ? 17.259 1.624 -11.406 1.00 68.88 117 PRO A O 1
ATOM 894 N N . THR A 1 118 ? 18.751 2.716 -10.132 1.00 67.00 118 THR A N 1
ATOM 895 C CA . THR A 1 118 ? 17.814 3.744 -9.629 1.00 67.00 118 THR A CA 1
ATOM 896 C C . THR A 1 118 ? 17.101 4.530 -10.727 1.00 67.00 118 THR A C 1
ATOM 898 O O . THR A 1 118 ? 16.032 5.095 -10.495 1.00 67.00 118 THR A O 1
ATOM 901 N N . ASP A 1 119 ? 17.653 4.544 -11.937 1.00 72.00 119 ASP A N 1
ATOM 902 C CA . ASP A 1 119 ? 17.040 5.194 -13.090 1.00 72.00 119 ASP A CA 1
ATOM 903 C C . ASP A 1 119 ? 15.746 4.499 -13.547 1.00 72.00 119 ASP A C 1
ATOM 905 O O . ASP A 1 119 ? 14.885 5.156 -14.127 1.00 72.00 119 ASP A O 1
ATOM 909 N N . ARG A 1 120 ? 15.522 3.227 -13.182 1.00 72.62 120 ARG A N 1
ATOM 910 C CA . ARG A 1 120 ? 14.274 2.503 -13.487 1.00 72.62 120 ARG A CA 1
ATOM 911 C C . ARG A 1 120 ? 13.051 3.105 -12.808 1.00 72.62 120 ARG A C 1
ATOM 913 O O . ARG A 1 120 ? 12.020 3.279 -13.450 1.00 72.62 120 ARG A O 1
ATOM 920 N N . LEU A 1 121 ? 13.152 3.483 -11.535 1.00 76.50 121 LEU A N 1
ATOM 921 C CA . LEU A 1 121 ? 12.037 4.145 -10.853 1.00 76.50 121 LEU A CA 1
ATOM 922 C C . LEU A 1 121 ? 11.718 5.502 -11.487 1.00 76.50 121 LEU A C 1
ATOM 924 O O . LEU A 1 121 ? 10.548 5.840 -11.665 1.00 76.50 121 LEU A O 1
ATOM 928 N N . LYS A 1 122 ? 12.752 6.247 -11.902 1.00 78.06 122 LYS A N 1
ATOM 929 C CA . LYS A 1 122 ? 12.590 7.539 -12.583 1.00 78.06 122 LYS A CA 1
ATOM 930 C C . LYS A 1 122 ? 11.908 7.389 -13.941 1.00 78.06 122 LYS A C 1
ATOM 932 O O . LYS A 1 122 ? 11.000 8.161 -14.233 1.00 78.06 122 LYS A O 1
ATOM 937 N N . GLU A 1 123 ? 12.292 6.388 -14.738 1.00 78.75 123 GLU A N 1
ATOM 938 C CA . GLU A 1 123 ? 11.643 6.067 -16.023 1.00 78.75 123 GLU A CA 1
ATOM 939 C C . GLU A 1 123 ? 10.128 5.844 -15.866 1.00 78.75 123 GLU A C 1
ATOM 941 O O . GLU A 1 123 ? 9.350 6.198 -16.751 1.00 78.75 123 GLU A O 1
ATOM 946 N N . HIS A 1 124 ? 9.704 5.299 -14.723 1.00 75.00 124 HIS A N 1
ATOM 947 C CA . HIS A 1 124 ? 8.303 5.034 -14.397 1.00 75.00 124 HIS A CA 1
ATOM 948 C C . HIS A 1 124 ? 7.634 6.116 -13.532 1.00 75.00 124 HIS A C 1
ATOM 950 O O . HIS A 1 124 ? 6.468 5.960 -13.167 1.00 75.00 124 HIS A O 1
ATOM 956 N N . ASN A 1 125 ? 8.332 7.219 -13.236 1.00 82.06 125 ASN A N 1
ATOM 957 C CA . ASN A 1 125 ? 7.874 8.292 -12.349 1.00 82.06 125 ASN A CA 1
ATOM 958 C C . ASN A 1 125 ? 7.390 7.776 -10.976 1.00 82.06 125 ASN A C 1
ATOM 960 O O . ASN A 1 125 ? 6.377 8.234 -10.440 1.00 82.06 125 ASN A O 1
ATOM 964 N N . LEU A 1 126 ? 8.096 6.784 -10.429 1.00 83.69 126 LEU A N 1
ATOM 965 C CA . LEU A 1 126 ? 7.815 6.202 -9.122 1.00 83.69 126 LEU A CA 1
ATOM 966 C C . LEU A 1 126 ? 8.782 6.768 -8.072 1.00 83.69 126 LEU A C 1
ATOM 968 O O . LEU A 1 126 ? 9.991 6.807 -8.311 1.00 83.69 126 LEU A O 1
ATOM 972 N N . PRO A 1 127 ? 8.283 7.200 -6.904 1.00 87.62 127 PRO A N 1
ATOM 973 C CA . PRO A 1 127 ? 9.139 7.580 -5.788 1.00 87.62 127 PRO A CA 1
ATOM 974 C C . PRO A 1 127 ? 9.723 6.339 -5.101 1.00 87.62 127 PRO A C 1
ATOM 976 O O . PRO A 1 127 ? 9.155 5.247 -5.174 1.00 87.62 127 PRO A O 1
ATOM 979 N N . PHE A 1 128 ? 10.799 6.521 -4.332 1.00 89.94 128 PHE A N 1
ATOM 980 C CA . PHE A 1 128 ? 11.141 5.533 -3.311 1.00 89.94 128 PHE A CA 1
ATOM 981 C C . PHE A 1 128 ? 10.004 5.448 -2.287 1.00 89.94 128 PHE A C 1
ATOM 983 O O . PHE A 1 128 ? 9.399 6.457 -1.914 1.00 89.94 128 PHE A O 1
ATOM 990 N N . MET A 1 129 ? 9.717 4.241 -1.802 1.00 90.94 129 MET A N 1
ATOM 991 C CA . MET A 1 129 ? 8.606 4.028 -0.873 1.00 90.94 129 MET A CA 1
ATOM 992 C C . MET A 1 129 ? 8.754 4.822 0.428 1.00 90.94 129 MET A C 1
ATOM 994 O O . MET A 1 129 ? 7.764 5.318 0.959 1.00 90.94 129 MET A O 1
ATOM 998 N N . GLU A 1 130 ? 9.975 4.969 0.946 1.00 91.12 130 GLU A N 1
ATOM 999 C CA . GLU A 1 130 ? 10.228 5.765 2.151 1.00 91.12 130 GLU A CA 1
ATOM 1000 C C . GLU A 1 130 ? 9.842 7.237 1.944 1.00 91.12 130 GLU A C 1
ATOM 1002 O O . GLU A 1 130 ? 9.144 7.807 2.786 1.00 91.12 130 GLU A O 1
ATOM 1007 N N . ASP A 1 131 ? 10.229 7.822 0.807 1.00 92.12 131 ASP A N 1
ATOM 1008 C CA . ASP A 1 131 ? 9.905 9.206 0.448 1.00 92.12 131 ASP A CA 1
ATOM 1009 C C . ASP A 1 131 ? 8.398 9.388 0.253 1.00 92.12 131 ASP A C 1
ATOM 1011 O O . ASP A 1 131 ? 7.813 10.339 0.777 1.00 92.12 131 ASP A O 1
ATOM 1015 N N . LEU A 1 132 ? 7.747 8.434 -0.427 1.00 92.50 132 LEU A N 1
ATOM 1016 C CA . LEU A 1 132 ? 6.297 8.424 -0.607 1.00 92.50 132 LEU A CA 1
ATOM 1017 C C . LEU A 1 132 ? 5.572 8.467 0.739 1.00 92.50 132 LEU A C 1
ATOM 1019 O O . LEU A 1 132 ? 4.743 9.346 0.963 1.00 92.50 132 LEU A O 1
ATOM 1023 N N . LEU A 1 133 ? 5.872 7.537 1.650 1.00 93.06 133 LEU A N 1
ATOM 1024 C CA . LEU A 1 133 ? 5.142 7.441 2.916 1.00 93.06 133 LEU A CA 1
ATOM 1025 C C . LEU A 1 133 ? 5.423 8.631 3.842 1.00 93.06 133 LEU A C 1
ATOM 1027 O O . LEU A 1 133 ? 4.499 9.123 4.494 1.00 93.06 133 LEU A O 1
ATOM 1031 N N . ARG A 1 134 ? 6.661 9.143 3.867 1.00 93.06 134 ARG A N 1
ATOM 1032 C CA . ARG A 1 134 ? 7.003 10.377 4.596 1.00 93.06 134 ARG A CA 1
ATOM 1033 C C . ARG A 1 134 ? 6.230 11.577 4.052 1.00 93.06 134 ARG A C 1
ATOM 1035 O O . ARG A 1 134 ? 5.675 12.340 4.839 1.00 93.06 134 ARG A O 1
ATOM 1042 N N . GLY A 1 135 ? 6.120 11.706 2.727 1.00 95.25 135 GLY A N 1
ATOM 1043 C CA . GLY A 1 135 ? 5.328 12.752 2.073 1.00 95.25 135 GLY A CA 1
ATOM 1044 C C . GLY A 1 135 ? 3.832 12.698 2.413 1.00 95.25 135 GLY A C 1
ATOM 1045 O O . GLY A 1 135 ? 3.168 13.731 2.439 1.00 95.25 135 GLY A O 1
ATOM 1046 N N . LEU A 1 136 ? 3.308 11.516 2.755 1.00 95.06 136 LEU A N 1
ATOM 1047 C CA . LEU A 1 136 ? 1.934 11.322 3.242 1.00 95.06 136 LEU A CA 1
ATOM 1048 C C . LEU A 1 136 ? 1.772 11.608 4.751 1.00 95.06 136 LEU A C 1
ATOM 1050 O O . LEU A 1 136 ? 0.673 11.475 5.296 1.00 95.06 136 LEU A O 1
ATOM 1054 N N . GLY A 1 137 ? 2.848 12.005 5.438 1.00 94.56 137 GLY A N 1
ATOM 1055 C CA . GLY A 1 137 ? 2.858 12.327 6.863 1.00 94.56 137 GLY A CA 1
ATOM 1056 C C . GLY A 1 137 ? 2.988 11.113 7.783 1.00 94.56 137 GLY A C 1
ATOM 1057 O O . GLY A 1 137 ? 2.586 11.204 8.943 1.00 94.56 137 GLY A O 1
ATOM 1058 N N . ALA A 1 138 ? 3.488 9.978 7.289 1.00 92.94 138 ALA A N 1
ATOM 1059 C CA . ALA A 1 138 ? 3.773 8.809 8.118 1.00 92.94 138 ALA A CA 1
ATOM 1060 C C . ALA A 1 138 ? 4.999 9.038 9.023 1.00 92.94 138 ALA A C 1
ATOM 1062 O O . ALA A 1 138 ? 5.975 9.666 8.610 1.00 92.94 138 ALA A O 1
ATOM 1063 N N . ASP A 1 139 ? 4.975 8.479 10.235 1.00 89.69 139 ASP A N 1
ATOM 1064 C CA . ASP A 1 139 ? 6.147 8.405 11.114 1.00 89.69 139 ASP A CA 1
ATOM 1065 C C . ASP A 1 139 ? 6.979 7.182 10.701 1.00 89.69 139 ASP A C 1
ATOM 1067 O O . ASP A 1 139 ? 6.680 6.035 11.045 1.00 89.69 139 ASP A O 1
ATOM 1071 N N . TRP A 1 140 ? 7.991 7.406 9.869 1.00 78.44 140 TRP A N 1
ATOM 1072 C CA . TRP A 1 140 ? 8.833 6.325 9.375 1.00 78.44 140 TRP A CA 1
ATOM 1073 C C . TRP A 1 140 ? 9.943 5.986 10.373 1.00 78.44 140 TRP A C 1
ATOM 1075 O O . TRP A 1 140 ? 10.677 6.861 10.829 1.00 78.44 140 TRP A O 1
ATOM 1085 N N . GLN A 1 141 ? 10.107 4.696 10.665 1.00 74.88 141 GLN A N 1
ATOM 1086 C CA . GLN A 1 141 ? 11.067 4.207 11.655 1.00 74.88 141 GLN A CA 1
ATOM 1087 C C . GLN A 1 141 ? 12.232 3.461 10.978 1.00 74.88 141 GLN A C 1
ATOM 1089 O O . GLN A 1 141 ? 12.007 2.522 10.211 1.00 74.88 141 GLN A O 1
ATOM 1094 N N . VAL A 1 142 ? 13.485 3.783 11.328 1.00 59.03 142 VAL A N 1
ATOM 1095 C CA . VAL A 1 142 ? 14.651 2.909 11.065 1.00 59.03 142 VAL A CA 1
ATOM 1096 C C . VAL A 1 142 ? 14.739 1.903 12.210 1.00 59.03 142 VAL A C 1
ATOM 1098 O O . VAL A 1 142 ? 14.782 2.294 13.366 1.00 59.03 142 VAL A O 1
ATOM 1101 N N . ILE A 1 143 ? 14.732 0.608 11.922 1.00 50.50 143 ILE A N 1
ATOM 1102 C CA . ILE A 1 143 ? 15.273 -0.414 12.822 1.00 50.50 143 ILE A CA 1
ATOM 1103 C C . ILE A 1 143 ? 16.296 -1.081 11.926 1.00 50.50 143 ILE A C 1
ATOM 1105 O O . ILE A 1 143 ? 15.930 -1.769 10.973 1.00 50.50 143 ILE A O 1
ATOM 1109 N N . ALA A 1 144 ? 17.561 -0.760 12.158 1.00 45.50 144 ALA A N 1
ATOM 1110 C CA . ALA A 1 144 ? 18.645 -1.528 11.591 1.00 45.50 144 ALA A CA 1
ATOM 1111 C C . ALA A 1 144 ? 18.681 -2.872 12.329 1.00 45.50 144 ALA A C 1
ATOM 1113 O O . ALA A 1 144 ? 18.460 -2.920 13.540 1.00 45.50 144 ALA A O 1
ATOM 1114 N N . LEU A 1 145 ? 18.981 -3.954 11.613 1.00 42.59 145 LEU A N 1
ATOM 1115 C CA . LEU A 1 145 ? 19.286 -5.268 12.192 1.00 42.59 145 LEU A CA 1
ATOM 1116 C C . LEU A 1 145 ? 20.618 -5.270 12.974 1.00 42.59 145 LEU A C 1
ATOM 1118 O O . LEU A 1 145 ? 21.146 -6.329 13.269 1.00 42.59 145 LEU A O 1
ATOM 1122 N N . GLU A 1 146 ? 21.174 -4.106 13.320 1.00 41.12 146 GLU A N 1
ATOM 1123 C CA . GLU A 1 146 ? 22.490 -3.968 13.959 1.00 41.12 146 GLU A CA 1
ATOM 1124 C C . GLU A 1 146 ? 22.552 -4.515 15.396 1.00 41.12 146 GLU A C 1
ATOM 1126 O O . GLU A 1 146 ? 23.620 -4.499 15.991 1.00 41.12 146 GLU A O 1
ATOM 1131 N N . ASN A 1 147 ? 21.444 -5.033 15.942 1.00 37.25 147 ASN A N 1
ATOM 1132 C CA . ASN A 1 147 ? 21.385 -5.639 17.276 1.00 37.25 147 ASN A CA 1
ATOM 1133 C C . ASN A 1 147 ? 20.594 -6.969 17.312 1.00 37.25 147 ASN A C 1
ATOM 1135 O O . ASN A 1 147 ? 19.902 -7.234 18.297 1.00 37.25 147 ASN A O 1
ATOM 1139 N N . LEU A 1 148 ? 20.654 -7.787 16.253 1.00 38.81 148 LEU A N 1
ATOM 1140 C CA . LEU A 1 148 ? 20.249 -9.203 16.305 1.00 38.81 148 LEU A CA 1
ATOM 1141 C C . LEU A 1 148 ? 21.451 -10.126 16.108 1.00 38.81 148 LEU A C 1
ATOM 1143 O O . LEU A 1 148 ? 22.286 -9.812 15.232 1.00 38.81 148 LEU A O 1
#

pLDDT: mean 83.52, std 14.91, range [37.25, 97.94]